Protein AF-A0A661AFL2-F1 (afdb_monomer_lite)

Sequence (47 aa):
MAKCYVCGKTTSFGRQVSKSHRVTRTKRKANLQRIKIKVNGGVKRVY

pLDDT: mean 88.15, std 5.95, range [69.5, 97.0]

Foldseek 3Di:
DAAAPVPRDAKDWDWDQDPVRDIDIDIRGDPDDWDWDDDPNDTDTGD

Radius of gyration: 16.54 Å; chains: 1; bounding box: 31×14×49 Å

Structure (mmCIF, N/CA/C/O backbone):
data_AF-A0A661AFL2-F1
#
_entry.id   AF-A0A661AFL2-F1
#
loop_
_atom_site.group_PDB
_atom_site.id
_atom_site.type_symbol
_atom_site.label_atom_id
_atom_site.label_alt_id
_atom_site.label_comp_id
_atom_site.label_asym_id
_atom_site.label_entity_id
_atom_site.label_seq_id
_atom_site.pdbx_PDB_ins_code
_atom_site.Cartn_x
_atom_site.Cartn_y
_atom_site.Cartn_z
_atom_site.occupancy
_atom_site.B_iso_or_equiv
_atom_site.auth_seq_id
_atom_site.auth_comp_id
_atom_site.auth_asym_id
_atom_site.auth_atom_id
_atom_site.pdbx_PDB_model_num
ATOM 1 N N . MET A 1 1 ? 4.364 -6.250 4.091 1.00 69.50 1 MET A N 1
ATOM 2 C CA . MET A 1 1 ? 3.373 -5.642 3.170 1.00 69.50 1 MET A CA 1
ATOM 3 C C . MET A 1 1 ? 2.022 -5.699 3.841 1.00 69.50 1 MET A C 1
ATOM 5 O O . MET A 1 1 ? 1.717 -6.736 4.415 1.00 69.50 1 MET A O 1
ATOM 9 N N . ALA A 1 2 ? 1.252 -4.612 3.806 1.00 79.00 2 ALA A N 1
ATOM 10 C CA . ALA A 1 2 ? -0.128 -4.670 4.270 1.00 79.00 2 ALA A CA 1
ATOM 11 C C . ALA A 1 2 ? -0.895 -5.719 3.44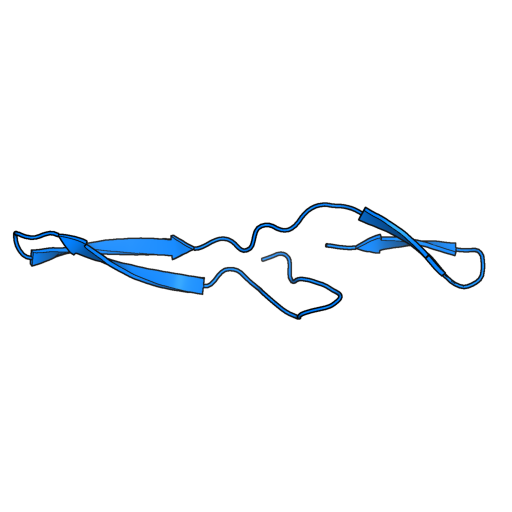6 1.00 79.00 2 ALA A C 1
ATOM 13 O O . ALA A 1 2 ? -0.611 -5.908 2.257 1.00 79.00 2 ALA A O 1
ATOM 14 N N . LYS A 1 3 ? -1.810 -6.424 4.107 1.00 85.81 3 LYS A N 1
ATOM 15 C CA . LYS A 1 3 ? -2.660 -7.461 3.528 1.00 85.81 3 LYS A CA 1
ATOM 16 C C . LYS A 1 3 ? -4.106 -7.050 3.774 1.00 85.81 3 LYS A C 1
ATOM 18 O O . LYS A 1 3 ? -4.417 -6.639 4.886 1.00 85.81 3 LYS A O 1
ATOM 23 N N . CYS A 1 4 ? -4.945 -7.179 2.750 1.00 87.50 4 CYS A N 1
ATOM 24 C CA . CYS A 1 4 ? -6.389 -6.992 2.863 1.00 87.50 4 CYS A CA 1
ATOM 25 C C . CYS A 1 4 ? -6.935 -7.938 3.933 1.00 87.50 4 CYS A C 1
ATOM 27 O O . CYS A 1 4 ? -6.761 -9.153 3.831 1.00 87.50 4 CYS A O 1
ATOM 29 N N . TYR A 1 5 ? -7.612 -7.393 4.927 1.00 85.38 5 TYR A N 1
ATOM 30 C CA . TYR A 1 5 ? -8.221 -8.116 6.029 1.00 85.38 5 TYR A CA 1
ATOM 31 C C . TYR A 1 5 ? -9.371 -9.001 5.549 1.00 85.38 5 TYR A C 1
ATOM 33 O O . TYR A 1 5 ? -9.506 -10.129 6.002 1.00 85.38 5 TYR A O 1
ATOM 41 N N . VAL A 1 6 ? -10.149 -8.515 4.578 1.00 84.31 6 VAL A N 1
ATOM 42 C CA . VAL A 1 6 ? -11.314 -9.227 4.027 1.00 84.31 6 VAL A CA 1
ATOM 43 C C . VAL A 1 6 ? -10.898 -10.291 3.011 1.00 84.31 6 VAL A C 1
ATOM 45 O O . VAL A 1 6 ? -11.390 -11.409 3.013 1.00 84.31 6 VAL A O 1
ATOM 48 N N . CYS A 1 7 ? -9.987 -9.925 2.114 1.00 84.94 7 CYS A N 1
ATOM 49 C CA . CYS A 1 7 ? -9.733 -10.643 0.869 1.00 84.94 7 CYS A CA 1
ATOM 50 C C . CYS A 1 7 ? -8.317 -11.219 0.759 1.00 84.94 7 CYS A C 1
ATOM 52 O O . CYS A 1 7 ? -7.971 -11.847 -0.237 1.00 84.94 7 CYS A O 1
ATOM 54 N N . GLY A 1 8 ? -7.450 -10.946 1.733 1.00 86.25 8 GLY A N 1
ATOM 55 C CA . GLY A 1 8 ? -6.085 -11.456 1.781 1.00 86.25 8 GLY A CA 1
ATOM 56 C C . GLY A 1 8 ? -5.132 -10.934 0.700 1.00 86.25 8 GLY A C 1
ATOM 57 O O . GLY A 1 8 ? -3.967 -11.331 0.685 1.00 86.25 8 GLY A O 1
ATOM 58 N N . LYS A 1 9 ? -5.584 -10.042 -0.190 1.00 89.19 9 LYS A N 1
ATOM 59 C CA . LYS A 1 9 ? -4.757 -9.438 -1.241 1.00 89.19 9 LYS A CA 1
ATOM 60 C C . LYS A 1 9 ? -3.536 -8.747 -0.634 1.00 89.19 9 LYS A C 1
ATOM 62 O O . LYS A 1 9 ? -3.653 -7.959 0.302 1.00 89.19 9 LYS A O 1
ATOM 67 N N . THR A 1 10 ? -2.371 -9.030 -1.197 1.00 91.69 10 THR A N 1
ATOM 68 C CA . THR A 1 10 ? -1.086 -8.430 -0.825 1.00 91.69 10 THR A CA 1
ATOM 69 C C . THR A 1 10 ? -0.399 -7.894 -2.078 1.00 91.69 10 THR A C 1
ATOM 71 O O . THR A 1 10 ? -0.886 -8.072 -3.193 1.00 91.69 10 THR A O 1
ATOM 74 N N . THR A 1 11 ? 0.723 -7.202 -1.911 1.00 91.31 11 THR A N 1
ATOM 75 C CA . THR A 1 11 ? 1.521 -6.755 -3.062 1.00 91.31 11 THR A CA 1
ATOM 76 C C . THR A 1 11 ? 2.101 -7.973 -3.782 1.00 91.31 11 THR A C 1
ATOM 78 O O . THR A 1 11 ? 2.656 -8.865 -3.144 1.00 91.31 11 THR A O 1
ATOM 81 N N . SER A 1 12 ? 1.985 -8.007 -5.104 1.00 90.50 12 SER A N 1
ATOM 82 C CA . SER A 1 12 ? 2.595 -9.038 -5.938 1.00 90.50 12 SER A CA 1
ATOM 83 C C . SER A 1 12 ? 3.830 -8.498 -6.650 1.00 90.50 12 SER A C 1
ATOM 85 O O . SER A 1 12 ? 3.968 -7.299 -6.920 1.00 90.50 12 SER A O 1
ATOM 87 N N . PHE A 1 13 ? 4.763 -9.400 -6.925 1.00 92.62 13 PHE A N 1
ATOM 88 C CA . PHE A 1 13 ? 5.991 -9.097 -7.643 1.00 92.62 13 PHE A CA 1
ATOM 89 C C . PHE A 1 13 ? 5.896 -9.676 -9.046 1.00 92.62 13 PHE A C 1
ATOM 91 O O . PHE A 1 13 ? 5.425 -10.794 -9.230 1.00 92.62 13 PHE A O 1
ATOM 98 N N . GLY A 1 14 ? 6.354 -8.917 -10.033 1.00 92.75 14 GLY A N 1
ATOM 99 C CA . GLY A 1 14 ? 6.362 -9.350 -11.421 1.00 92.75 14 GLY A CA 1
ATOM 100 C C . GLY A 1 14 ? 7.506 -8.726 -12.201 1.00 92.75 14 GLY A C 1
ATOM 101 O O . GLY A 1 14 ? 8.358 -8.013 -11.657 1.00 92.75 14 GLY A O 1
ATOM 102 N N . ARG A 1 15 ? 7.510 -8.987 -13.504 1.00 95.06 15 ARG A N 1
ATOM 103 C CA . ARG A 1 15 ? 8.420 -8.368 -14.463 1.00 95.06 15 ARG A CA 1
ATOM 104 C C . ARG A 1 15 ? 7.597 -7.663 -15.534 1.00 95.06 15 ARG 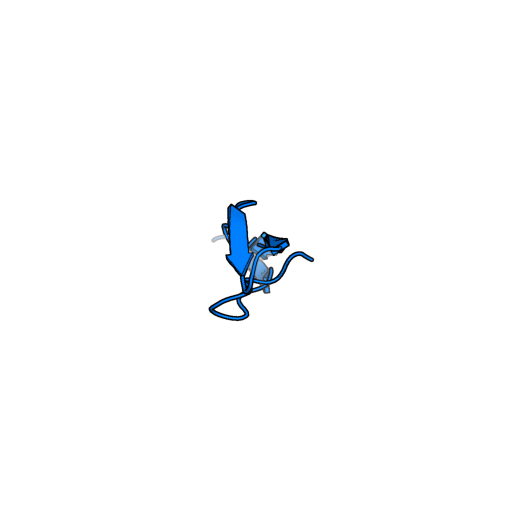A C 1
ATOM 106 O O . ARG A 1 15 ? 6.568 -8.179 -15.956 1.00 95.06 15 ARG A O 1
ATOM 113 N N . GLN A 1 16 ? 8.036 -6.482 -15.937 1.00 94.44 16 GLN A N 1
ATOM 114 C CA . GLN A 1 16 ? 7.515 -5.791 -17.106 1.00 94.44 16 GLN A CA 1
ATOM 115 C C . GLN A 1 16 ? 8.492 -6.031 -18.251 1.00 94.44 16 GLN A C 1
ATOM 117 O O . GLN A 1 16 ? 9.693 -5.816 -18.089 1.00 94.44 16 GLN A O 1
ATOM 122 N N . VAL A 1 17 ? 7.972 -6.504 -19.378 1.00 95.12 17 VAL A N 1
ATOM 123 C CA . VAL A 1 17 ? 8.743 -6.740 -20.600 1.00 95.12 17 VAL A CA 1
ATOM 124 C C . VAL A 1 17 ? 8.335 -5.667 -21.603 1.00 95.12 17 VAL A C 1
ATOM 126 O O . VAL A 1 17 ? 7.151 -5.529 -21.908 1.00 95.12 17 VAL A O 1
ATOM 129 N N . SER A 1 18 ? 9.286 -4.847 -22.053 1.00 94.88 18 SER A N 1
ATOM 130 C CA . SER A 1 18 ? 9.037 -3.868 -23.116 1.00 94.88 18 SER A CA 1
ATOM 131 C C . SER A 1 18 ? 9.007 -4.540 -24.490 1.00 94.88 18 SER A C 1
ATOM 133 O O . SER A 1 18 ? 9.489 -5.657 -24.666 1.00 94.88 18 SER A O 1
ATOM 135 N N . LYS A 1 19 ? 8.528 -3.809 -25.503 1.00 96.12 19 LYS A N 1
ATOM 136 C CA . LYS A 1 19 ? 8.549 -4.263 -26.902 1.00 96.12 19 LYS A CA 1
ATOM 137 C C . LYS A 1 19 ? 9.962 -4.547 -27.444 1.00 96.12 19 LYS A C 1
ATOM 139 O O . LYS A 1 19 ? 10.108 -5.336 -28.365 1.00 96.12 19 LYS A O 1
ATOM 144 N N . SER A 1 20 ? 10.992 -3.951 -26.843 1.00 97.00 20 SER A N 1
ATOM 145 C CA . SER A 1 20 ? 12.411 -4.199 -27.135 1.00 97.00 20 SER A CA 1
ATOM 146 C C . SER A 1 20 ? 13.057 -5.272 -26.242 1.00 97.00 20 SER A C 1
ATOM 148 O O . SER A 1 20 ? 14.278 -5.331 -26.153 1.00 97.00 20 SER A O 1
ATOM 150 N N . HIS A 1 21 ? 12.270 -6.095 -25.537 1.00 94.12 21 HIS A N 1
ATOM 151 C CA . HIS A 1 21 ? 12.745 -7.103 -24.575 1.00 94.12 21 HI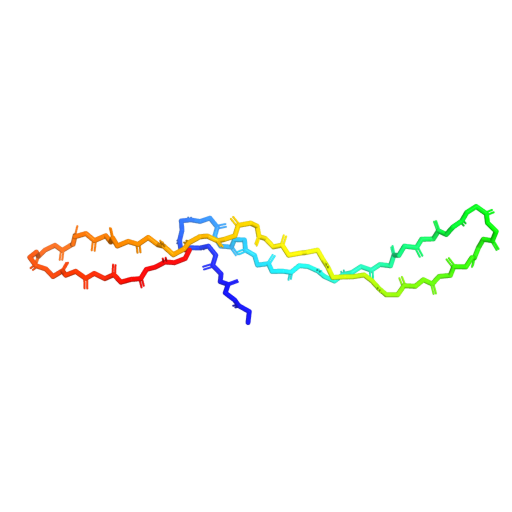S A CA 1
ATOM 152 C C . HIS A 1 21 ? 13.521 -6.558 -23.363 1.00 94.12 21 HIS A C 1
ATOM 154 O O . HIS A 1 21 ? 14.216 -7.299 -22.667 1.00 94.12 21 HIS A O 1
ATOM 160 N N . ARG A 1 22 ? 13.349 -5.281 -23.007 1.00 95.25 22 ARG A N 1
ATOM 161 C CA . ARG A 1 22 ? 13.870 -4.772 -21.734 1.00 95.25 22 ARG A CA 1
ATOM 162 C C . ARG A 1 22 ? 13.013 -5.308 -20.592 1.00 95.25 22 ARG A C 1
ATOM 164 O O . ARG A 1 22 ? 11.823 -5.003 -20.511 1.00 95.25 22 ARG A O 1
ATOM 171 N N . VAL A 1 23 ? 13.632 -6.070 -19.693 1.00 95.94 23 VAL A N 1
ATOM 172 C CA . VAL A 1 23 ? 12.955 -6.677 -18.543 1.00 95.94 23 VAL A CA 1
ATOM 173 C C . VAL A 1 23 ? 13.259 -5.886 -17.275 1.00 95.94 23 VAL A C 1
ATOM 175 O O . VAL A 1 23 ? 14.407 -5.809 -16.843 1.00 95.94 23 VAL A O 1
ATOM 178 N N . THR A 1 24 ? 12.233 -5.325 -16.638 1.00 95.31 24 THR A N 1
ATOM 179 C CA . THR A 1 24 ? 12.358 -4.608 -15.357 1.00 95.31 24 THR A CA 1
ATOM 180 C C . THR A 1 24 ? 11.509 -5.271 -14.273 1.00 95.31 24 THR A C 1
ATOM 182 O O . THR A 1 24 ? 10.438 -5.815 -14.544 1.00 95.31 24 THR A O 1
ATOM 185 N N . ARG A 1 25 ? 11.979 -5.268 -13.015 1.00 95.06 25 ARG A N 1
ATOM 186 C CA . ARG A 1 25 ? 11.174 -5.764 -11.883 1.00 95.06 25 ARG A CA 1
ATOM 187 C C . ARG A 1 25 ? 10.092 -4.741 -11.551 1.00 95.06 25 ARG A C 1
ATOM 189 O O . ARG A 1 25 ? 10.393 -3.567 -11.364 1.00 95.06 25 ARG A O 1
ATOM 196 N N . THR A 1 26 ? 8.853 -5.197 -11.410 1.00 93.50 26 THR A N 1
ATOM 197 C CA . THR A 1 26 ? 7.720 -4.362 -11.002 1.00 93.50 26 THR A CA 1
ATOM 198 C C . THR A 1 26 ? 7.072 -4.901 -9.730 1.00 93.50 26 THR A C 1
ATOM 200 O O . THR A 1 26 ? 7.043 -6.110 -9.479 1.00 93.50 26 THR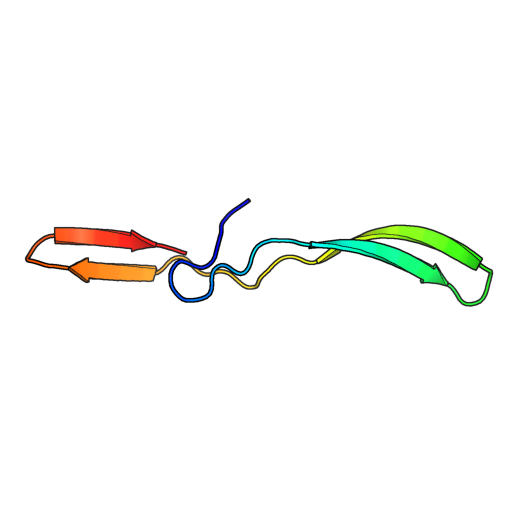 A O 1
ATOM 203 N N . LYS A 1 27 ? 6.576 -3.983 -8.899 1.00 92.06 27 LYS A N 1
ATOM 204 C CA . LYS A 1 27 ? 5.822 -4.276 -7.678 1.00 92.06 27 LYS A CA 1
ATOM 205 C C . LYS A 1 27 ? 4.393 -3.788 -7.889 1.00 92.06 27 LYS A C 1
ATOM 207 O O . LYS A 1 27 ? 4.168 -2.585 -7.998 1.00 92.06 27 LYS A O 1
ATOM 212 N N . ARG A 1 28 ? 3.425 -4.701 -7.924 1.00 89.75 28 ARG A N 1
ATOM 213 C CA . ARG A 1 28 ? 1.996 -4.385 -8.041 1.00 89.75 28 ARG A CA 1
ATOM 214 C C . ARG A 1 28 ? 1.397 -4.330 -6.642 1.00 89.75 28 ARG A C 1
ATOM 216 O O . ARG A 1 28 ? 1.164 -5.362 -6.016 1.00 89.75 28 ARG A O 1
ATOM 223 N N . LYS A 1 29 ? 1.213 -3.119 -6.117 1.00 89.38 29 LYS A N 1
ATOM 224 C CA . LYS A 1 29 ? 0.630 -2.914 -4.785 1.00 89.38 29 LYS A CA 1
ATOM 225 C C . LYS A 1 29 ? -0.869 -3.211 -4.823 1.00 89.38 29 LYS A C 1
ATOM 227 O O . LYS A 1 29 ? -1.556 -2.783 -5.746 1.00 89.38 29 LYS A O 1
ATOM 232 N N . ALA A 1 30 ? -1.371 -3.911 -3.809 1.00 87.00 30 ALA A N 1
ATOM 233 C CA . ALA A 1 30 ? -2.807 -3.957 -3.563 1.00 87.00 30 ALA A CA 1
ATOM 234 C C . ALA A 1 30 ? -3.265 -2.566 -3.090 1.00 87.00 30 ALA A C 1
ATOM 236 O O . ALA A 1 30 ? -2.581 -1.951 -2.268 1.00 87.00 30 ALA A O 1
ATOM 237 N N . ASN A 1 31 ? -4.386 -2.065 -3.617 1.00 88.81 31 ASN A N 1
ATOM 238 C CA . ASN A 1 31 ? -4.972 -0.792 -3.190 1.00 88.81 31 ASN A CA 1
ATOM 239 C C . ASN A 1 31 ? -5.626 -0.965 -1.809 1.00 88.81 31 ASN A C 1
ATOM 241 O O . ASN A 1 31 ? -6.826 -1.200 -1.707 1.00 88.81 31 ASN A O 1
ATOM 245 N N . LEU A 1 32 ? -4.801 -0.957 -0.763 1.00 88.06 32 LEU A N 1
ATOM 246 C CA . LEU A 1 32 ? -5.227 -1.120 0.623 1.00 88.06 32 LEU A CA 1
ATOM 247 C C . LEU A 1 32 ? -5.353 0.249 1.275 1.00 88.06 32 LEU A C 1
ATOM 249 O O . LEU A 1 32 ? -4.428 1.063 1.214 1.00 88.06 32 LEU A O 1
ATOM 253 N N . GLN A 1 33 ? -6.478 0.477 1.936 1.00 87.50 33 GLN A N 1
ATOM 254 C CA . GLN A 1 33 ? -6.758 1.707 2.662 1.00 87.50 33 GLN A CA 1
ATOM 255 C C . GLN A 1 33 ? -6.951 1.393 4.139 1.00 87.50 33 GLN A C 1
ATOM 257 O O . GLN A 1 33 ? -7.454 0.338 4.511 1.00 87.50 33 GLN A O 1
ATOM 262 N N . ARG A 1 34 ? -6.536 2.323 4.999 1.00 86.88 34 ARG A N 1
ATOM 263 C CA . ARG A 1 34 ? -6.713 2.187 6.446 1.00 86.88 34 ARG A CA 1
ATOM 264 C C . ARG A 1 34 ? -8.166 2.456 6.802 1.00 86.88 34 ARG A C 1
ATOM 266 O O . ARG A 1 34 ? -8.624 3.585 6.650 1.00 86.88 34 ARG A O 1
ATOM 273 N N . ILE A 1 35 ? -8.848 1.461 7.355 1.00 87.19 3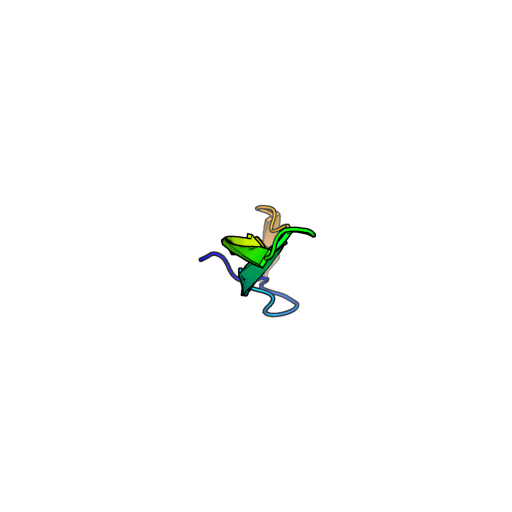5 ILE A N 1
ATOM 274 C CA . ILE A 1 35 ? -10.230 1.587 7.820 1.00 87.19 35 ILE A CA 1
ATOM 275 C C . ILE A 1 35 ? -10.284 1.285 9.320 1.00 87.19 35 ILE A C 1
ATOM 277 O O . ILE A 1 35 ? -9.553 0.439 9.844 1.00 87.19 35 ILE A O 1
ATOM 281 N N . LYS A 1 36 ? -11.136 2.022 10.038 1.00 87.69 36 LYS A N 1
ATOM 282 C CA . LYS A 1 36 ? -11.473 1.747 11.439 1.00 87.69 36 LYS A CA 1
ATOM 283 C C . LYS A 1 36 ? -12.742 0.899 11.467 1.00 87.69 36 LYS A C 1
ATOM 285 O O . LYS A 1 36 ? -13.776 1.353 10.991 1.00 87.69 36 LYS A O 1
ATOM 290 N N . ILE A 1 37 ? -12.671 -0.293 12.046 1.00 85.56 37 ILE A N 1
ATOM 291 C CA . ILE A 1 37 ? -13.813 -1.196 12.217 1.00 85.56 37 ILE A CA 1
ATOM 292 C C . ILE A 1 37 ? -14.138 -1.281 13.709 1.00 85.56 37 ILE A C 1
ATOM 294 O O . ILE A 1 37 ? -13.246 -1.500 14.528 1.00 85.56 37 ILE A O 1
ATOM 298 N N . LYS A 1 38 ? -15.410 -1.096 14.070 1.00 84.94 38 LYS A N 1
ATOM 299 C CA . LYS A 1 38 ? -15.905 -1.364 15.426 1.00 84.94 38 LYS A CA 1
ATOM 300 C C . LYS A 1 38 ? -16.297 -2.838 15.515 1.00 84.94 38 LYS A C 1
ATOM 302 O O . LYS A 1 38 ? -17.147 -3.278 14.751 1.00 84.94 38 LYS A O 1
ATOM 307 N N . VAL A 1 39 ? -15.685 -3.590 16.424 1.00 83.69 39 VAL A N 1
ATOM 308 C CA . VAL A 1 39 ? -15.996 -5.006 16.669 1.00 83.69 39 VAL A CA 1
ATOM 309 C C . VAL A 1 39 ? -16.125 -5.209 18.176 1.00 83.69 39 VAL A C 1
ATOM 311 O O . VAL A 1 39 ? -15.183 -4.904 18.904 1.00 83.69 39 VAL A O 1
ATOM 314 N N . ASN A 1 40 ? -17.279 -5.699 18.640 1.00 73.62 40 ASN A N 1
ATOM 315 C CA . ASN A 1 40 ? -17.560 -6.027 20.049 1.00 73.62 40 ASN A CA 1
ATOM 316 C C . ASN A 1 40 ? -17.157 -4.920 21.049 1.00 73.62 40 ASN A C 1
ATOM 318 O O . ASN A 1 40 ? -16.482 -5.182 22.037 1.00 73.62 40 ASN A O 1
ATOM 322 N N . GLY A 1 41 ? -17.506 -3.661 20.755 1.00 82.25 41 GLY A N 1
ATOM 323 C CA . GLY A 1 41 ? -17.202 -2.504 21.614 1.00 82.25 41 GLY A CA 1
ATOM 324 C C . GLY A 1 41 ? -15.790 -1.915 21.465 1.00 82.25 41 GLY A C 1
ATOM 325 O O . GLY A 1 41 ? -15.548 -0.805 21.931 1.00 82.25 41 GLY A O 1
ATOM 326 N N . GLY A 1 42 ? -14.874 -2.586 20.757 1.00 78.62 42 GLY A N 1
ATOM 327 C CA . GLY A 1 42 ? -13.520 -2.097 20.478 1.00 78.62 42 GLY A CA 1
ATOM 328 C C . GLY A 1 42 ? -13.343 -1.569 19.0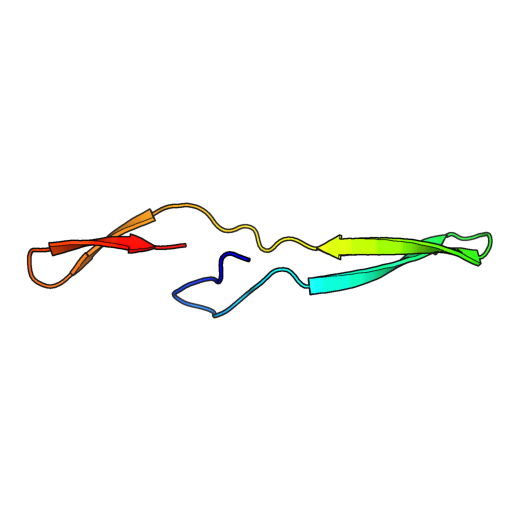50 1.00 78.62 42 GLY A C 1
ATOM 329 O O . GLY A 1 42 ? -13.930 -2.089 18.102 1.00 78.62 42 GLY A O 1
ATOM 330 N N . VAL A 1 43 ? -12.497 -0.549 18.864 1.00 85.25 43 VAL A N 1
ATOM 331 C CA . VAL A 1 43 ? -12.111 -0.055 17.527 1.00 85.25 43 VAL A CA 1
ATOM 332 C C . VAL A 1 43 ? -10.812 -0.730 17.085 1.00 85.25 43 VAL A C 1
ATOM 334 O O . VAL A 1 43 ? -9.768 -0.538 17.704 1.00 85.25 43 VAL A O 1
ATOM 337 N N . LYS A 1 44 ? -10.844 -1.468 15.973 1.00 84.12 44 LYS A N 1
ATOM 338 C CA . LYS A 1 44 ? -9.661 -2.041 15.318 1.00 84.12 44 LYS A CA 1
ATOM 339 C C . LYS A 1 44 ? -9.327 -1.262 14.050 1.00 84.12 44 LYS A C 1
ATOM 341 O O . LYS A 1 44 ? -10.212 -0.863 13.298 1.00 84.12 44 LYS A O 1
ATOM 346 N N . ARG A 1 45 ? -8.035 -1.039 13.806 1.00 84.62 45 ARG A N 1
ATOM 347 C CA . ARG A 1 45 ? -7.534 -0.492 12.537 1.00 84.62 45 ARG A CA 1
ATOM 348 C C . ARG A 1 45 ? -7.103 -1.647 11.648 1.00 84.62 45 ARG A C 1
ATOM 350 O O . ARG A 1 45 ? -6.280 -2.456 12.067 1.00 84.62 45 ARG A O 1
ATOM 357 N N . VAL A 1 46 ? -7.650 -1.708 10.444 1.00 83.44 46 VAL A N 1
ATOM 358 C CA . VAL A 1 46 ? -7.416 -2.796 9.489 1.00 83.44 46 VAL A CA 1
ATOM 359 C C . VAL A 1 46 ? -7.172 -2.231 8.093 1.00 83.44 46 VAL A C 1
ATOM 361 O O . VAL A 1 46 ? -7.456 -1.059 7.831 1.00 83.44 46 VAL A O 1
ATOM 364 N N . TYR A 1 47 ? -6.561 -3.055 7.245 1.00 80.00 47 TYR A N 1
ATOM 365 C CA . TYR A 1 47 ? -6.197 -2.749 5.860 1.00 80.00 47 TYR A CA 1
ATOM 366 C C . TYR A 1 47 ? -6.892 -3.701 4.906 1.00 80.00 47 TYR A C 1
ATOM 368 O O . TYR A 1 47 ? -7.290 -4.782 5.381 1.00 80.00 47 TYR A O 1
#

Secondary structure (DSSP, 8-state):
----TTT----EEEEEE-TT--EEEEEE------EEEEETTEEEEE-